Protein AF-A0A235HZ40-F1 (afdb_monomer_lite)

Secondary structure (DSSP, 8-state):
-PPPEEEEEEEEEEESTTS--EEEEEEEETT---EEEEETTEEEEE-TTT--EEEEEEEETTSEEEEEEEEEEE----EEEETTEEEEGGGTT---SBSSHHHHHHHS-S--SS-PPPHHHHHHHHHHHHHHHTT---

Radius of gyration: 26.47 Å; chains: 1; bounding box: 54×30×77 Å

Structure (mmCIF, N/CA/C/O backbone):
data_AF-A0A235HZ40-F1
#
_entry.id   AF-A0A235HZ40-F1
#
loop_
_atom_site.group_PDB
_atom_site.id
_atom_site.type_symbol
_atom_site.label_atom_id
_atom_site.label_alt_id
_atom_site.label_comp_id
_atom_site.label_asym_id
_atom_site.label_entity_id
_atom_site.label_seq_id
_atom_site.pdbx_PDB_ins_code
_atom_site.Cartn_x
_atom_site.Cartn_y
_atom_site.Cartn_z
_atom_site.occupancy
_atom_site.B_iso_or_equiv
_atom_site.auth_seq_id
_atom_site.auth_comp_id
_atom_site.auth_asym_id
_atom_site.auth_atom_id
_atom_site.pdbx_PDB_model_num
ATOM 1 N N . MET A 1 1 ? 3.454 -6.164 12.464 1.00 57.62 1 MET A N 1
ATOM 2 C CA . MET A 1 1 ? 2.501 -5.037 12.365 1.00 57.62 1 MET A CA 1
ATOM 3 C C . MET A 1 1 ? 1.599 -5.303 11.168 1.00 57.62 1 MET A C 1
ATOM 5 O O . MET A 1 1 ? 2.102 -5.895 10.217 1.00 57.62 1 MET A O 1
ATOM 9 N N . PRO A 1 2 ? 0.298 -4.971 11.211 1.00 74.06 2 PRO A N 1
ATOM 10 C CA . PRO A 1 2 ? -0.553 -5.066 10.026 1.00 74.06 2 PRO A CA 1
ATOM 11 C C . PRO A 1 2 ? 0.009 -4.177 8.905 1.00 74.06 2 PRO A C 1
ATOM 13 O O . PRO A 1 2 ? 0.493 -3.079 9.176 1.00 74.06 2 PRO A O 1
ATOM 16 N N . ARG A 1 3 ? -0.012 -4.673 7.662 1.00 85.12 3 ARG A N 1
ATOM 17 C CA . ARG A 1 3 ? 0.446 -3.916 6.488 1.00 85.12 3 ARG A CA 1
ATOM 18 C C . ARG A 1 3 ? -0.513 -2.758 6.231 1.00 85.12 3 ARG A C 1
ATOM 20 O O . ARG A 1 3 ? -1.706 -2.992 6.050 1.00 85.12 3 ARG A O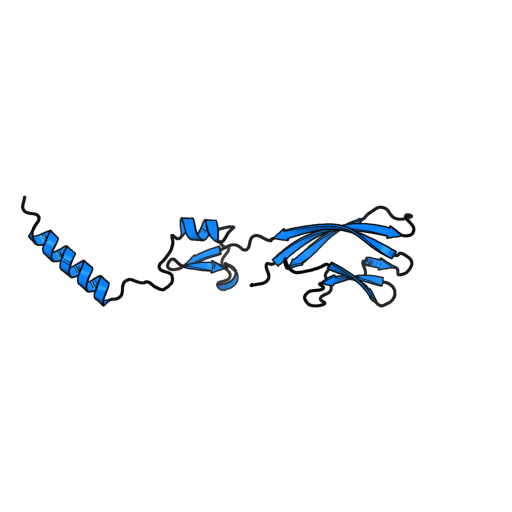 1
ATOM 27 N N . GLN A 1 4 ? -0.009 -1.527 6.202 1.00 86.81 4 GLN A N 1
ATOM 28 C CA . GLN A 1 4 ? -0.827 -0.359 5.887 1.00 86.81 4 GLN A CA 1
ATOM 29 C C . GLN A 1 4 ? -0.875 -0.174 4.372 1.00 86.81 4 GLN A C 1
ATOM 31 O O . GLN A 1 4 ? 0.167 -0.051 3.734 1.00 86.81 4 GLN A O 1
ATOM 36 N N . SER A 1 5 ? -2.069 -0.168 3.783 1.00 89.38 5 SER A N 1
ATOM 37 C CA . SER A 1 5 ? -2.244 0.149 2.363 1.00 89.38 5 SER A CA 1
ATOM 38 C C . SER A 1 5 ? -1.992 1.629 2.090 1.00 89.38 5 SER A C 1
ATOM 40 O O . SER A 1 5 ? -2.311 2.491 2.909 1.00 89.38 5 SER A O 1
ATOM 42 N N . GLY A 1 6 ? -1.463 1.939 0.914 1.00 91.06 6 GLY A N 1
ATOM 43 C CA . GLY A 1 6 ? -1.259 3.311 0.481 1.00 91.06 6 GLY A CA 1
ATOM 44 C C . GLY A 1 6 ? -0.846 3.423 -0.975 1.00 91.06 6 GLY A C 1
ATOM 45 O O . GLY A 1 6 ? -1.001 2.484 -1.756 1.00 91.06 6 GLY A O 1
ATOM 46 N N . THR A 1 7 ? -0.298 4.580 -1.318 1.00 92.94 7 THR A N 1
ATOM 47 C CA . THR A 1 7 ? 0.161 4.916 -2.662 1.00 92.94 7 THR A CA 1
ATOM 48 C C . THR A 1 7 ? 1.635 5.298 -2.621 1.00 92.94 7 THR A C 1
ATOM 50 O O . THR A 1 7 ? 2.051 6.121 -1.812 1.00 92.94 7 THR A O 1
ATOM 53 N N . TRP A 1 8 ? 2.430 4.721 -3.510 1.00 93.06 8 TRP A N 1
ATOM 54 C CA . TRP A 1 8 ? 3.817 5.083 -3.757 1.00 93.06 8 TRP A CA 1
ATOM 55 C C . TRP A 1 8 ? 3.896 6.087 -4.899 1.00 93.06 8 TRP A C 1
ATOM 57 O O . TRP A 1 8 ? 3.606 5.732 -6.038 1.00 93.06 8 TRP A O 1
ATOM 67 N N . ALA A 1 9 ? 4.335 7.306 -4.613 1.00 94.19 9 ALA A N 1
ATOM 68 C CA . ALA A 1 9 ? 4.776 8.248 -5.629 1.00 94.19 9 ALA A CA 1
ATOM 69 C C . ALA A 1 9 ? 6.215 7.900 -6.023 1.00 94.19 9 ALA A C 1
ATOM 71 O O . ALA A 1 9 ? 7.138 7.975 -5.200 1.00 94.19 9 ALA A O 1
ATOM 72 N N . ILE A 1 10 ? 6.400 7.494 -7.277 1.00 92.44 10 ILE A N 1
ATOM 73 C CA . ILE A 1 10 ? 7.702 7.125 -7.823 1.00 92.44 10 ILE A CA 1
ATOM 74 C C . ILE A 1 10 ? 8.080 8.039 -8.981 1.00 92.44 10 ILE A C 1
ATOM 76 O O . ILE A 1 10 ? 7.245 8.381 -9.814 1.00 92.44 10 ILE A O 1
ATOM 80 N N . THR A 1 11 ? 9.362 8.387 -9.043 1.00 91.50 11 THR A N 1
ATOM 81 C CA . THR A 1 11 ? 9.966 9.042 -10.207 1.00 91.50 11 THR A CA 1
ATOM 82 C C . THR A 1 11 ? 11.067 8.149 -10.732 1.00 91.50 11 THR A C 1
ATOM 84 O O . THR A 1 11 ? 11.908 7.682 -9.955 1.00 91.50 11 THR A O 1
ATOM 87 N N . VAL A 1 12 ? 11.079 7.916 -12.038 1.00 89.62 12 VAL A N 1
ATOM 88 C CA . VAL A 1 12 ? 12.011 6.987 -12.671 1.00 89.62 12 VAL A CA 1
ATOM 89 C C . VAL A 1 12 ? 12.787 7.681 -13.757 1.00 89.62 12 VAL A C 1
ATOM 91 O O . VAL A 1 12 ? 12.258 8.489 -14.513 1.00 89.62 12 VAL A O 1
ATOM 94 N N . VAL A 1 13 ? 14.073 7.365 -13.790 1.00 90.50 13 VAL A N 1
ATOM 95 C CA . VAL A 1 13 ? 15.015 7.833 -14.795 1.00 90.50 13 VAL A CA 1
ATOM 96 C C . VAL A 1 13 ? 15.487 6.643 -15.613 1.00 90.50 13 VAL A C 1
ATOM 98 O O . VAL A 1 13 ? 15.528 5.508 -15.131 1.00 90.50 13 VAL A O 1
ATOM 101 N N . TYR A 1 14 ? 15.831 6.904 -16.867 1.00 87.25 14 TYR A N 1
ATOM 102 C CA . TYR A 1 14 ? 16.170 5.871 -17.834 1.00 87.25 14 TYR A CA 1
ATOM 103 C C . TYR A 1 14 ? 17.625 6.005 -18.265 1.00 87.25 14 TYR A C 1
ATOM 105 O O . TYR A 1 14 ? 18.138 7.113 -18.432 1.00 87.25 14 TYR A O 1
ATOM 113 N N . SER A 1 15 ? 18.281 4.867 -18.479 1.00 86.44 15 SER A N 1
ATOM 114 C CA . SER A 1 15 ? 19.569 4.795 -19.161 1.00 86.44 15 SER A CA 1
ATOM 115 C C . SER A 1 15 ? 19.445 3.952 -20.437 1.00 86.44 15 SER A C 1
ATOM 117 O O . SER A 1 15 ? 18.953 2.824 -20.350 1.00 86.44 15 SER A O 1
ATOM 119 N N . PRO A 1 16 ? 19.881 4.459 -21.607 1.00 83.88 16 PRO A N 1
ATOM 120 C CA . PRO A 1 16 ? 20.407 5.811 -21.833 1.00 83.88 16 PRO A CA 1
ATOM 121 C C . PRO A 1 16 ? 19.333 6.898 -21.615 1.00 83.88 16 PRO A C 1
ATOM 123 O O . PRO A 1 16 ? 18.142 6.635 -21.777 1.00 83.88 16 PRO A O 1
ATOM 126 N N . ALA A 1 17 ? 19.757 8.119 -21.259 1.00 75.38 17 ALA A N 1
ATOM 127 C CA . ALA A 1 17 ? 18.895 9.257 -20.884 1.00 75.38 17 ALA A CA 1
ATOM 128 C C . ALA A 1 17 ? 18.152 9.903 -22.074 1.00 75.38 17 ALA A C 1
ATOM 130 O O . ALA A 1 17 ? 18.059 11.120 -22.195 1.00 75.38 17 ALA A O 1
ATOM 131 N N . VAL A 1 18 ? 17.657 9.077 -22.992 1.00 76.38 18 VAL A N 1
ATOM 132 C CA . VAL A 1 18 ? 16.901 9.497 -24.179 1.00 76.38 18 VAL A CA 1
ATOM 133 C C . VAL A 1 18 ? 15.435 9.773 -23.822 1.00 76.38 18 VAL A C 1
ATOM 135 O O . VAL A 1 18 ? 14.732 10.461 -24.555 1.00 76.38 18 VAL A O 1
ATOM 138 N N . PHE A 1 19 ? 14.974 9.260 -22.681 1.00 74.44 19 PHE A N 1
ATOM 139 C CA . PHE A 1 19 ? 13.598 9.381 -22.215 1.00 74.44 19 PHE A CA 1
ATOM 140 C C . PHE A 1 19 ? 13.497 10.406 -21.084 1.00 74.44 19 PHE A C 1
ATOM 142 O O . PHE A 1 19 ? 14.347 10.443 -20.191 1.00 74.44 19 PHE A O 1
ATOM 149 N N . SER A 1 20 ? 12.438 11.221 -21.114 1.00 79.38 20 SER A N 1
ATOM 150 C CA . SER A 1 20 ? 12.076 12.083 -19.985 1.00 79.38 20 SER A CA 1
ATOM 151 C C . SER A 1 20 ? 11.820 11.225 -18.746 1.00 79.38 20 SER A C 1
ATOM 153 O O . SER A 1 20 ? 11.277 10.129 -18.898 1.00 79.38 20 SER A O 1
ATOM 155 N N . PRO A 1 21 ? 12.150 11.705 -17.533 1.00 83.25 21 PRO A N 1
ATOM 156 C CA . PRO A 1 21 ? 11.695 11.065 -16.312 1.00 83.25 21 PRO A CA 1
ATOM 157 C C . PRO A 1 21 ? 10.177 10.873 -16.338 1.00 83.25 21 PRO A C 1
ATOM 159 O O . PRO A 1 21 ? 9.450 11.773 -16.770 1.00 83.25 21 PRO A O 1
ATOM 162 N N . ASP A 1 22 ? 9.728 9.713 -15.873 1.00 86.25 22 ASP A N 1
ATOM 163 C CA . ASP A 1 22 ? 8.311 9.385 -15.721 1.00 86.25 22 ASP A CA 1
ATOM 164 C C . ASP A 1 22 ? 7.960 9.379 -14.230 1.00 86.25 22 ASP A C 1
ATOM 166 O O . AS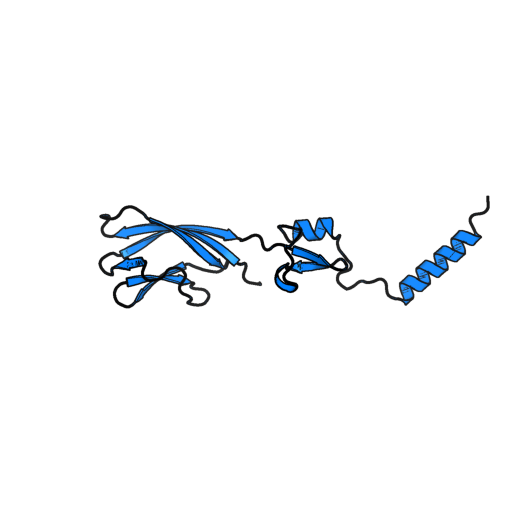P A 1 22 ? 8.765 8.947 -13.392 1.00 86.25 22 ASP A O 1
ATOM 170 N N . SER A 1 23 ? 6.779 9.889 -13.894 1.00 89.56 23 SER A N 1
ATOM 171 C CA . SER A 1 23 ? 6.256 9.902 -12.534 1.00 89.56 23 SER A CA 1
ATOM 172 C C . SER A 1 23 ? 4.897 9.222 -12.486 1.00 89.56 23 SER A C 1
ATOM 174 O O . SER A 1 23 ? 3.989 9.522 -13.257 1.00 89.56 23 SER A O 1
ATOM 176 N N . THR A 1 24 ? 4.749 8.278 -11.561 1.00 92.12 24 THR A N 1
ATOM 177 C CA . THR A 1 24 ? 3.505 7.523 -11.414 1.00 92.12 24 THR A CA 1
ATOM 178 C C . THR A 1 24 ? 3.216 7.206 -9.954 1.00 92.12 24 THR A C 1
ATOM 180 O O . THR A 1 24 ? 4.099 7.243 -9.093 1.00 92.12 24 THR A O 1
ATOM 183 N N . ASN A 1 25 ? 1.947 6.921 -9.685 1.00 93.12 25 ASN A N 1
ATOM 184 C CA . ASN A 1 25 ? 1.423 6.564 -8.378 1.00 93.12 25 ASN A CA 1
ATOM 185 C C . ASN A 1 25 ? 1.054 5.080 -8.384 1.00 93.12 25 ASN A C 1
ATOM 187 O O . ASN A 1 25 ? 0.203 4.658 -9.166 1.00 93.12 25 ASN A O 1
ATOM 191 N N . LEU A 1 26 ? 1.675 4.291 -7.511 1.00 92.94 26 LEU A N 1
ATOM 192 C CA . LEU A 1 26 ? 1.457 2.849 -7.428 1.00 92.94 26 LEU A CA 1
ATOM 193 C C . LEU A 1 26 ? 0.740 2.478 -6.139 1.00 92.94 26 LEU A C 1
ATOM 195 O O . LEU A 1 26 ? 1.198 2.829 -5.056 1.00 92.94 26 LEU A O 1
ATOM 199 N N . VAL A 1 27 ? -0.344 1.714 -6.227 1.00 92.69 27 VAL A N 1
ATOM 200 C CA . VAL A 1 27 ? -0.994 1.181 -5.024 1.00 92.69 27 VAL A CA 1
ATOM 201 C C . VAL A 1 27 ? -0.098 0.109 -4.405 1.00 92.69 27 VAL A C 1
ATOM 203 O O . VAL A 1 27 ? 0.382 -0.791 -5.097 1.00 92.69 27 VAL A O 1
ATOM 206 N N . GLY A 1 28 ? 0.146 0.226 -3.102 1.00 92.88 28 GLY A N 1
ATOM 207 C CA . GLY A 1 28 ? 1.096 -0.605 -2.378 1.00 92.88 28 GLY A CA 1
ATOM 208 C C . GLY A 1 28 ? 0.797 -0.740 -0.885 1.00 92.88 28 GLY A C 1
ATOM 209 O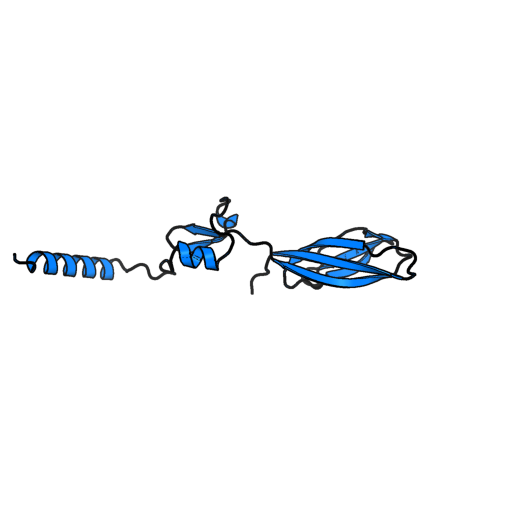 O . GLY A 1 28 ? -0.233 -0.289 -0.386 1.00 92.88 28 GLY A O 1
ATOM 210 N N . TYR A 1 29 ? 1.728 -1.356 -0.166 1.00 92.62 29 TYR A N 1
ATOM 211 C CA . TYR A 1 29 ? 1.805 -1.378 1.288 1.00 92.62 29 TYR A CA 1
ATOM 212 C C . TYR A 1 29 ? 2.984 -0.532 1.774 1.00 92.62 29 TYR A C 1
ATOM 214 O O . TYR A 1 29 ? 3.9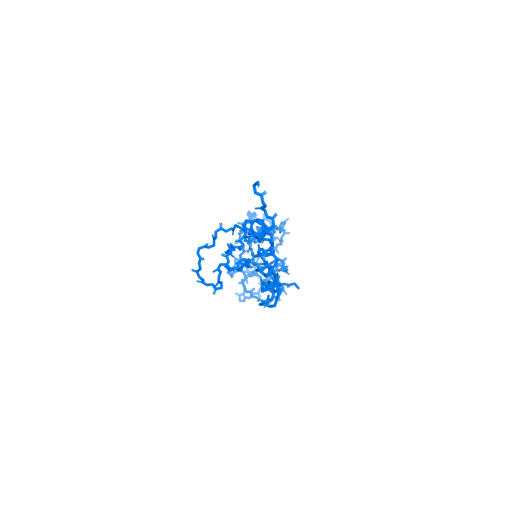39 -0.295 1.033 1.00 92.62 29 TYR A O 1
ATOM 222 N N . SER A 1 30 ? 2.923 -0.097 3.030 1.00 91.88 30 SER A N 1
ATOM 223 C CA . SER A 1 30 ? 3.962 0.699 3.691 1.00 91.88 30 SER A CA 1
ATOM 224 C C . SER A 1 30 ? 5.308 -0.020 3.808 1.00 91.88 30 SER A C 1
ATOM 226 O O . SER A 1 30 ? 6.341 0.632 3.913 1.00 91.88 30 SER A O 1
ATOM 228 N N . ASP A 1 31 ? 5.298 -1.355 3.829 1.00 91.69 31 ASP A N 1
ATOM 229 C CA . ASP A 1 31 ? 6.484 -2.216 3.871 1.00 91.69 31 ASP A CA 1
ATOM 230 C C . ASP A 1 31 ? 6.962 -2.657 2.478 1.00 91.69 31 ASP A C 1
ATOM 232 O O . ASP A 1 31 ? 7.939 -3.400 2.374 1.00 91.69 31 ASP A O 1
ATOM 236 N N . ASP A 1 32 ? 6.314 -2.201 1.399 1.00 92.31 32 ASP A N 1
ATOM 237 C CA . ASP A 1 32 ? 6.801 -2.473 0.050 1.00 92.31 32 ASP A CA 1
ATOM 238 C C . ASP A 1 32 ? 8.148 -1.769 -0.179 1.00 92.31 32 ASP A C 1
ATOM 240 O O . ASP A 1 32 ? 8.348 -0.605 0.154 1.00 92.31 32 ASP A O 1
ATOM 244 N N . ASN A 1 33 ? 9.079 -2.457 -0.838 1.00 92.62 33 ASN A N 1
ATOM 245 C CA . ASN A 1 33 ? 10.219 -1.817 -1.490 1.00 92.62 33 ASN A CA 1
ATOM 246 C C . ASN A 1 33 ? 10.092 -2.067 -2.996 1.00 92.62 33 ASN A C 1
ATOM 248 O O . ASN A 1 33 ? 10.545 -3.112 -3.468 1.00 92.62 33 ASN A O 1
ATOM 252 N N . PRO A 1 34 ? 9.434 -1.165 -3.752 1.00 93.94 34 PRO A N 1
ATOM 253 C CA . PRO A 1 34 ? 9.195 -1.373 -5.175 1.00 93.94 34 PRO A CA 1
ATOM 254 C C . PRO A 1 34 ? 10.507 -1.597 -5.929 1.00 93.94 34 PRO A C 1
ATOM 256 O O . PRO A 1 34 ? 11.471 -0.849 -5.730 1.00 93.94 34 PRO A O 1
ATOM 259 N N . TYR A 1 35 ? 10.558 -2.607 -6.792 1.00 94.88 35 TYR A N 1
ATOM 260 C CA . TYR A 1 35 ? 11.737 -2.926 -7.598 1.00 94.88 35 TYR A CA 1
ATOM 261 C C . TYR A 1 35 ? 11.360 -3.258 -9.041 1.00 94.88 35 TYR A C 1
ATOM 263 O O . TYR A 1 35 ? 10.212 -3.584 -9.342 1.00 94.88 35 TYR A O 1
ATOM 271 N N . PHE A 1 36 ? 12.337 -3.152 -9.939 1.00 95.31 36 PHE A N 1
ATOM 272 C CA . PHE A 1 36 ? 12.158 -3.469 -11.350 1.00 95.31 36 PHE A CA 1
ATOM 273 C C . PHE A 1 36 ? 12.389 -4.951 -11.617 1.00 95.31 36 PHE A C 1
ATOM 275 O O . PHE A 1 36 ? 13.413 -5.498 -11.210 1.00 95.31 36 PHE A O 1
ATOM 282 N N . ALA A 1 37 ? 11.481 -5.577 -12.361 1.00 95.88 37 ALA A N 1
ATOM 283 C CA . ALA A 1 37 ? 11.666 -6.920 -12.898 1.00 95.88 37 ALA A CA 1
ATOM 284 C C . ALA A 1 37 ? 11.429 -6.917 -14.409 1.00 95.88 37 ALA A C 1
ATOM 286 O O . ALA A 1 37 ? 10.459 -6.325 -14.886 1.00 95.88 37 ALA A O 1
ATOM 287 N N . LEU A 1 38 ? 12.311 -7.575 -15.160 1.00 95.38 38 LEU A N 1
ATOM 288 C CA . LEU A 1 38 ? 12.192 -7.717 -16.608 1.00 95.38 38 LEU A CA 1
ATOM 289 C C . LEU A 1 38 ? 11.486 -9.036 -16.932 1.00 95.38 38 LEU A C 1
ATOM 291 O O . LEU A 1 38 ? 12.023 -10.102 -16.650 1.00 95.38 38 LEU A O 1
ATOM 295 N N . ASN A 1 39 ? 10.309 -8.962 -17.553 1.00 93.25 39 ASN A N 1
ATOM 296 C CA . ASN A 1 39 ? 9.537 -10.124 -17.993 1.00 93.25 39 ASN A CA 1
ATOM 297 C C . ASN A 1 39 ? 9.092 -9.917 -19.442 1.00 93.25 39 ASN A C 1
ATOM 299 O O . ASN A 1 39 ? 8.579 -8.855 -19.777 1.00 93.25 39 ASN A O 1
ATOM 303 N N . ASN A 1 40 ? 9.279 -10.916 -20.311 1.00 92.31 40 ASN A N 1
ATOM 304 C CA . ASN A 1 40 ? 8.882 -10.847 -21.728 1.00 92.31 40 ASN A CA 1
ATOM 305 C C . ASN A 1 40 ? 9.359 -9.567 -22.445 1.00 92.31 40 ASN A C 1
ATOM 307 O O . ASN A 1 40 ? 8.602 -8.920 -23.162 1.00 92.31 40 ASN A O 1
ATOM 311 N N . ASN A 1 41 ? 10.623 -9.186 -22.231 1.00 92.62 41 ASN A N 1
ATOM 312 C CA . ASN A 1 41 ? 11.228 -7.955 -22.752 1.00 92.62 41 ASN A CA 1
ATOM 313 C C . ASN A 1 41 ? 10.535 -6.647 -22.324 1.00 92.62 41 ASN A C 1
ATOM 315 O O . ASN A 1 41 ? 10.696 -5.618 -22.986 1.00 92.62 41 ASN A O 1
ATOM 319 N N . GLN A 1 42 ? 9.796 -6.657 -21.215 1.00 93.31 42 GLN A N 1
ATOM 320 C CA . GLN A 1 42 ? 9.186 -5.467 -20.636 1.00 93.31 42 GLN A CA 1
ATOM 321 C C . GLN A 1 42 ? 9.489 -5.369 -19.141 1.00 93.31 42 GLN A C 1
ATOM 323 O O . GLN A 1 42 ? 9.384 -6.340 -18.388 1.00 93.31 42 GLN A O 1
ATOM 328 N N . TRP A 1 43 ? 9.887 -4.182 -18.701 1.00 93.75 43 TRP A N 1
ATOM 329 C CA . TRP A 1 43 ? 10.081 -3.887 -17.291 1.00 93.75 43 TRP A CA 1
ATOM 330 C C . TRP A 1 43 ? 8.734 -3.687 -16.611 1.00 93.75 43 TRP A C 1
ATOM 332 O O . TRP A 1 43 ? 7.883 -2.946 -17.094 1.00 93.75 43 TRP A O 1
ATOM 342 N N . SER A 1 44 ? 8.557 -4.332 -15.469 1.00 94.69 44 SER A N 1
ATOM 343 C CA . SER A 1 44 ? 7.437 -4.124 -14.557 1.00 94.69 44 SER A CA 1
ATOM 344 C C . SER A 1 44 ? 7.965 -3.679 -13.200 1.00 94.69 44 SER A C 1
ATOM 346 O O . SER A 1 44 ? 9.124 -3.932 -12.861 1.00 94.69 44 SER A O 1
ATOM 348 N N . ILE A 1 45 ? 7.109 -3.037 -12.414 1.00 94.00 45 ILE A N 1
ATOM 349 C CA . ILE A 1 45 ? 7.401 -2.710 -11.018 1.00 94.00 45 ILE A CA 1
ATOM 350 C C . ILE A 1 45 ? 6.679 -3.708 -10.136 1.00 94.00 45 ILE A C 1
ATOM 352 O O . ILE A 1 45 ? 5.470 -3.897 -10.277 1.00 94.00 45 ILE A O 1
ATOM 356 N N . LEU A 1 46 ? 7.424 -4.356 -9.248 1.00 95.75 46 LEU A N 1
ATOM 357 C CA . LEU A 1 46 ? 6.917 -5.367 -8.333 1.00 95.75 46 LEU A CA 1
ATOM 358 C C . LEU A 1 46 ? 7.127 -4.933 -6.883 1.00 95.75 46 LEU A C 1
ATOM 360 O O . LEU A 1 46 ? 8.071 -4.205 -6.566 1.00 95.75 46 LEU A O 1
ATOM 364 N N . SER A 1 47 ? 6.264 -5.426 -5.997 1.00 95.06 47 SER A N 1
ATOM 365 C CA . SER A 1 47 ? 6.474 -5.328 -4.554 1.00 95.06 47 SER A CA 1
ATOM 366 C C . SER A 1 47 ? 7.521 -6.347 -4.103 1.00 95.06 47 SER A C 1
ATOM 368 O O . SER A 1 47 ? 7.402 -7.539 -4.386 1.00 95.06 47 SER A O 1
ATOM 370 N N . ALA A 1 48 ? 8.521 -5.906 -3.336 1.00 92.81 48 ALA A N 1
ATOM 371 C CA . ALA A 1 48 ? 9.427 -6.818 -2.634 1.00 92.81 48 ALA A CA 1
ATOM 372 C C . ALA A 1 48 ? 8.758 -7.577 -1.471 1.00 92.81 48 ALA A C 1
ATOM 374 O O . ALA A 1 48 ? 9.296 -8.586 -1.026 1.00 92.81 48 ALA A O 1
ATOM 375 N N . ALA A 1 49 ? 7.614 -7.102 -0.968 1.00 90.81 49 ALA A N 1
ATOM 376 C CA . ALA A 1 49 ? 6.955 -7.670 0.205 1.00 90.81 49 ALA A CA 1
ATOM 377 C C . ALA A 1 49 ? 6.097 -8.903 -0.121 1.00 90.81 49 ALA A C 1
ATOM 379 O O . ALA A 1 49 ? 5.905 -9.760 0.746 1.00 90.81 49 ALA A O 1
ATOM 380 N N . ASP A 1 50 ? 5.542 -8.989 -1.333 1.00 92.81 50 ASP A N 1
ATOM 381 C CA . ASP A 1 50 ? 4.690 -10.110 -1.757 1.00 92.81 50 ASP A CA 1
ATOM 382 C C . ASP A 1 50 ? 4.867 -10.544 -3.224 1.00 92.81 50 ASP A C 1
ATOM 384 O O . ASP A 1 50 ? 4.222 -11.494 -3.664 1.00 92.81 50 ASP A O 1
ATOM 388 N N . GLY A 1 51 ? 5.747 -9.891 -3.989 1.00 94.12 51 GLY A N 1
ATOM 389 C CA . GLY A 1 51 ? 6.005 -10.228 -5.389 1.00 94.12 51 GLY A CA 1
ATOM 390 C C . GLY A 1 51 ? 4.902 -9.804 -6.361 1.00 94.12 51 GLY A C 1
ATOM 391 O O . GLY A 1 51 ? 5.012 -10.102 -7.552 1.00 94.12 51 GLY A O 1
ATOM 392 N N . ARG A 1 52 ? 3.849 -9.107 -5.908 1.00 95.06 52 ARG A N 1
ATOM 393 C CA . ARG A 1 52 ? 2.775 -8.657 -6.803 1.00 95.06 52 ARG A CA 1
ATOM 394 C C . ARG A 1 52 ? 3.290 -7.630 -7.803 1.00 95.06 52 ARG A C 1
ATOM 396 O O . ARG A 1 52 ? 4.158 -6.812 -7.491 1.00 95.06 52 ARG A O 1
ATOM 403 N N . VAL A 1 53 ? 2.684 -7.615 -8.984 1.00 95.25 53 VAL A N 1
ATOM 404 C CA . VAL A 1 53 ? 2.929 -6.575 -9.983 1.00 95.25 53 VAL A CA 1
ATOM 405 C C . VAL A 1 53 ? 2.175 -5.311 -9.574 1.00 95.25 53 VAL A C 1
ATOM 407 O O . VAL A 1 53 ? 0.950 -5.302 -9.526 1.00 95.25 53 VAL A O 1
ATOM 410 N N . MET A 1 54 ? 2.919 -4.250 -9.275 1.00 92.00 54 MET A N 1
ATOM 411 C CA . MET A 1 54 ? 2.386 -2.920 -8.967 1.00 92.00 54 MET A CA 1
ATOM 412 C C . MET A 1 54 ? 2.156 -2.101 -10.240 1.00 92.00 54 MET A C 1
ATOM 414 O O . MET A 1 54 ? 1.241 -1.285 -10.291 1.00 92.00 54 MET A O 1
ATOM 418 N N . TYR A 1 55 ? 2.986 -2.318 -11.267 1.00 93.19 55 TYR A N 1
ATOM 419 C CA . TYR A 1 55 ? 2.865 -1.646 -12.559 1.00 93.19 55 TYR A CA 1
ATOM 420 C C . TYR A 1 55 ? 3.372 -2.551 -13.696 1.00 93.19 55 TYR A C 1
ATOM 422 O O . TYR A 1 55 ? 4.586 -2.757 -13.805 1.00 93.19 55 TYR A O 1
ATOM 430 N N . PRO A 1 56 ? 2.481 -3.152 -14.503 1.00 93.31 56 PRO A N 1
ATOM 431 C CA . PRO A 1 56 ? 2.871 -4.092 -15.551 1.00 93.31 56 PRO A CA 1
ATOM 432 C C . PRO A 1 56 ? 3.386 -3.382 -16.808 1.00 93.31 56 PRO A C 1
ATOM 434 O O . PRO A 1 56 ? 2.904 -2.310 -17.162 1.00 93.31 56 PRO A O 1
ATOM 437 N N . ASN A 1 57 ? 4.290 -4.047 -17.534 1.00 89.81 57 ASN A N 1
ATOM 438 C CA . ASN A 1 57 ? 4.637 -3.751 -18.933 1.00 89.81 57 ASN A CA 1
ATOM 439 C C . ASN A 1 57 ? 4.990 -2.280 -19.217 1.00 89.81 57 ASN A C 1
ATOM 441 O O . ASN A 1 57 ? 4.564 -1.711 -20.221 1.00 89.81 57 ASN A O 1
ATOM 445 N N . TRP A 1 58 ? 5.757 -1.659 -18.327 1.00 82.94 58 TRP A N 1
ATOM 446 C CA . TRP A 1 58 ? 5.977 -0.220 -18.339 1.00 82.94 58 TRP A CA 1
ATOM 447 C C . TRP A 1 58 ? 6.818 0.261 -19.517 1.00 82.94 58 TRP A C 1
ATOM 449 O O . TRP A 1 58 ? 6.401 1.134 -20.274 1.00 82.94 58 TRP A O 1
ATOM 459 N N . VAL A 1 59 ? 8.022 -0.294 -19.657 1.00 83.88 59 VAL A N 1
ATOM 460 C CA . VAL A 1 59 ? 9.003 0.126 -20.661 1.00 83.88 59 VAL A CA 1
ATOM 461 C C . VAL A 1 59 ? 9.691 -1.086 -21.272 1.00 83.88 59 VAL A C 1
ATOM 463 O O . VAL A 1 59 ? 9.813 -2.132 -20.637 1.00 83.88 59 VAL A O 1
ATOM 466 N N . GLY A 1 60 ? 10.123 -0.965 -22.528 1.00 82.31 60 GLY A N 1
ATOM 467 C CA . GLY A 1 60 ? 10.806 -2.052 -23.232 1.00 82.31 60 GLY A CA 1
ATOM 468 C C . GLY A 1 60 ? 12.182 -2.384 -22.641 1.00 82.31 60 GLY A C 1
ATOM 469 O O . GLY A 1 60 ? 12.809 -1.553 -21.991 1.00 82.31 60 GLY A O 1
ATOM 470 N N . ALA A 1 61 ? 12.686 -3.588 -22.916 1.00 82.62 61 ALA A N 1
ATOM 471 C CA . ALA A 1 61 ? 13.967 -4.100 -22.406 1.00 82.62 61 ALA A CA 1
ATOM 472 C C . ALA A 1 61 ? 15.205 -3.264 -22.776 1.00 82.62 61 ALA A C 1
ATOM 474 O O . ALA A 1 61 ? 16.246 -3.399 -22.143 1.00 82.62 61 ALA A O 1
ATOM 475 N N . ASN A 1 62 ? 15.104 -2.415 -23.803 1.00 86.19 62 ASN A N 1
ATOM 476 C CA . ASN A 1 62 ? 16.227 -1.629 -24.322 1.00 86.19 62 ASN A CA 1
ATOM 477 C C . ASN A 1 62 ? 16.574 -0.404 -23.458 1.00 86.19 62 ASN A C 1
ATOM 479 O O . ASN A 1 62 ? 17.510 0.322 -23.786 1.00 86.19 62 ASN A O 1
ATOM 483 N N . VAL A 1 63 ? 15.818 -0.155 -22.387 1.00 87.44 63 VAL A N 1
ATOM 484 C CA . VAL A 1 63 ? 16.137 0.860 -21.380 1.00 87.44 63 VAL A CA 1
ATOM 485 C C . VAL A 1 63 ? 16.387 0.199 -20.036 1.00 87.44 63 VAL A C 1
ATOM 487 O O . VAL A 1 63 ? 15.749 -0.795 -19.700 1.00 87.44 63 VAL A O 1
ATOM 490 N N . THR A 1 64 ? 17.279 0.781 -19.245 1.00 89.19 64 THR A N 1
ATOM 491 C CA . THR A 1 64 ? 17.502 0.388 -17.852 1.00 89.19 64 THR A CA 1
ATOM 492 C C . THR A 1 64 ? 16.868 1.442 -16.945 1.00 89.19 64 THR A C 1
ATOM 494 O O . THR A 1 64 ? 17.417 2.544 -16.845 1.00 89.19 64 THR A O 1
ATOM 497 N N . PRO A 1 65 ? 15.712 1.159 -16.317 1.00 90.31 65 PRO A N 1
ATOM 498 C CA . PRO A 1 65 ? 15.072 2.094 -15.401 1.00 90.31 65 PRO A CA 1
ATOM 499 C C . PRO A 1 65 ? 15.758 2.086 -14.027 1.00 90.31 65 PRO A C 1
ATOM 501 O O . PRO A 1 65 ? 16.225 1.052 -13.547 1.00 90.31 65 PRO A O 1
ATOM 504 N N . SER A 1 66 ? 15.781 3.234 -13.355 1.00 90.69 66 SER A N 1
ATOM 505 C CA . SER A 1 66 ? 16.154 3.342 -11.943 1.00 90.69 66 SER A CA 1
ATOM 506 C C . SER A 1 66 ? 15.268 4.355 -11.218 1.00 90.69 66 SER A C 1
ATOM 508 O O . SER A 1 66 ? 14.738 5.293 -11.813 1.00 90.69 66 SER A O 1
ATOM 510 N N . PHE A 1 67 ? 15.057 4.150 -9.917 1.00 90.25 67 PHE A N 1
ATOM 511 C CA . PHE A 1 67 ? 14.245 5.065 -9.117 1.00 90.25 67 PHE A CA 1
ATOM 512 C C . PHE A 1 67 ? 15.069 6.285 -8.716 1.00 90.25 67 PHE A C 1
ATOM 514 O O . PHE A 1 67 ? 16.122 6.140 -8.101 1.00 90.25 67 PHE A O 1
ATOM 521 N N . SER A 1 68 ? 14.551 7.477 -9.004 1.00 89.19 68 SER A N 1
ATOM 522 C CA . SER A 1 68 ? 15.084 8.739 -8.485 1.00 89.19 68 SER A CA 1
ATOM 523 C C . SER A 1 68 ? 14.363 9.200 -7.215 1.00 89.19 68 SER A C 1
ATOM 525 O O . SER A 1 68 ? 14.929 9.981 -6.456 1.00 89.19 68 SER A O 1
ATOM 527 N N . LEU A 1 69 ? 13.126 8.746 -6.982 1.00 84.44 69 LEU A N 1
ATOM 528 C CA . LEU A 1 69 ? 12.340 9.069 -5.790 1.00 84.44 69 LEU A CA 1
ATOM 529 C C . LEU A 1 69 ? 11.380 7.920 -5.458 1.00 84.44 69 LEU A C 1
ATOM 531 O O . LEU A 1 69 ? 10.805 7.322 -6.370 1.00 84.44 69 LEU A O 1
ATOM 535 N N . LYS A 1 70 ? 11.202 7.639 -4.160 1.00 87.31 70 LYS A N 1
ATOM 536 C CA . LYS A 1 70 ? 10.189 6.715 -3.631 1.00 87.31 70 LYS A CA 1
ATOM 537 C C . LYS A 1 70 ? 9.560 7.315 -2.375 1.00 87.31 70 LYS A C 1
ATOM 539 O O . LYS A 1 70 ? 10.176 7.276 -1.314 1.00 87.31 70 LYS A O 1
ATOM 544 N N . ASN A 1 71 ? 8.342 7.834 -2.490 1.00 91.75 71 ASN A N 1
ATOM 545 C CA . ASN A 1 71 ? 7.595 8.360 -1.350 1.00 91.75 71 ASN A CA 1
ATOM 546 C C . ASN A 1 71 ? 6.308 7.563 -1.163 1.00 91.75 71 ASN A C 1
ATOM 548 O O . ASN A 1 71 ? 5.531 7.429 -2.102 1.00 91.75 71 ASN A O 1
ATOM 552 N N . PHE A 1 72 ? 6.070 7.058 0.045 1.00 91.44 72 PHE A N 1
ATOM 553 C CA . PHE A 1 72 ? 4.821 6.387 0.388 1.00 91.44 72 PHE A CA 1
ATOM 554 C C . PHE A 1 72 ? 3.861 7.365 1.062 1.00 91.44 72 PHE A C 1
ATOM 556 O O . PHE A 1 72 ? 4.231 8.083 1.990 1.00 91.44 72 PHE A O 1
ATOM 563 N N . THR A 1 73 ? 2.614 7.3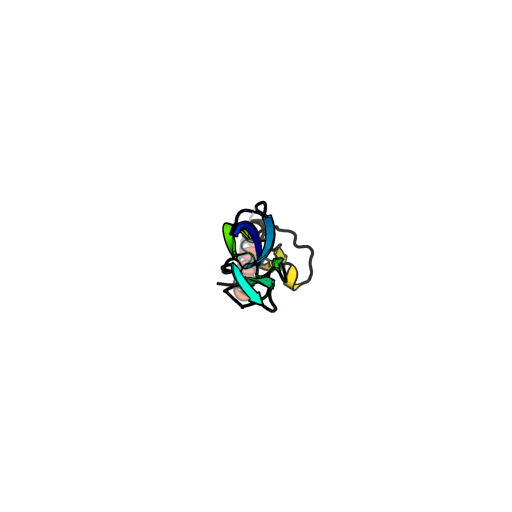69 0.613 1.00 92.00 73 THR A N 1
ATOM 564 C CA . THR A 1 73 ? 1.507 8.075 1.247 1.00 92.00 73 THR A CA 1
ATOM 565 C C . THR A 1 73 ? 0.476 7.039 1.683 1.00 92.00 73 THR A C 1
ATOM 567 O O . THR A 1 73 ? -0.141 6.409 0.821 1.00 92.00 73 THR A O 1
ATOM 570 N N . PRO A 1 74 ? 0.286 6.814 2.994 1.00 86.56 74 PRO A N 1
ATOM 571 C CA . PRO A 1 74 ? -0.728 5.884 3.465 1.00 86.56 74 PRO A CA 1
ATOM 572 C C . PRO A 1 74 ? -2.115 6.334 3.005 1.00 86.56 74 PRO A C 1
ATOM 574 O O . PRO A 1 74 ? -2.448 7.518 3.066 1.00 86.56 74 PRO A O 1
ATOM 577 N N . VAL A 1 75 ? -2.936 5.384 2.558 1.00 85.00 75 VAL A N 1
ATOM 578 C CA . VAL A 1 75 ? -4.362 5.641 2.358 1.00 85.00 75 VAL A CA 1
ATOM 579 C C . VAL A 1 75 ? -4.975 5.670 3.748 1.00 85.00 75 VAL A C 1
ATOM 581 O O . VAL A 1 75 ? -4.831 4.716 4.513 1.00 85.00 75 VAL A O 1
ATOM 584 N N . ALA A 1 76 ? -5.620 6.784 4.079 1.00 82.00 76 ALA A N 1
ATOM 585 C CA . ALA A 1 76 ? -6.407 6.902 5.293 1.00 82.00 76 ALA A CA 1
ATOM 586 C C . ALA A 1 76 ? -7.487 5.813 5.264 1.00 82.00 76 ALA A C 1
ATOM 588 O O . ALA A 1 76 ? -8.392 5.854 4.432 1.00 82.00 76 ALA A O 1
ATOM 589 N N . THR A 1 77 ? -7.349 4.794 6.111 1.00 82.81 77 THR A N 1
ATOM 590 C CA . THR A 1 77 ? -8.385 3.779 6.279 1.00 82.81 77 THR A CA 1
ATOM 591 C C . THR A 1 77 ? -9.467 4.406 7.142 1.00 82.81 77 THR A C 1
ATOM 593 O O . THR A 1 77 ? -9.174 4.737 8.292 1.00 82.81 77 THR A O 1
ATOM 596 N N . PRO A 1 78 ? -10.689 4.610 6.633 1.00 88.44 78 PRO A N 1
ATOM 597 C CA . PRO A 1 78 ? -11.710 5.233 7.443 1.00 88.44 78 PRO A CA 1
ATOM 598 C C . PRO A 1 78 ? -12.206 4.249 8.516 1.00 88.44 78 PRO A C 1
ATOM 600 O O . PRO A 1 78 ? -12.173 3.025 8.335 1.00 88.44 78 PRO A O 1
ATOM 603 N N . HIS A 1 79 ? -12.612 4.790 9.660 1.00 89.19 79 HIS A N 1
ATOM 604 C CA . HIS A 1 79 ? -13.025 4.053 10.849 1.00 89.19 79 HIS A CA 1
ATOM 605 C C . HIS A 1 79 ? -14.448 4.435 11.254 1.00 89.19 79 HIS A C 1
ATOM 607 O O . HIS A 1 79 ? -14.891 5.565 11.043 1.00 89.19 79 HIS A O 1
ATOM 613 N N . ASP A 1 80 ? -15.139 3.498 11.891 1.00 89.69 80 ASP A N 1
ATOM 614 C CA . ASP A 1 80 ? -16.436 3.711 12.516 1.00 89.69 80 ASP A CA 1
ATOM 615 C C . ASP A 1 80 ? -16.367 3.450 14.014 1.00 89.69 80 ASP A C 1
ATOM 617 O O . ASP A 1 80 ? -15.601 2.610 14.489 1.00 89.69 80 ASP A O 1
ATOM 621 N N . CYS A 1 81 ? -17.217 4.160 14.748 1.00 87.69 81 CYS A N 1
ATOM 622 C CA . CYS A 1 81 ? -17.451 3.933 16.163 1.00 87.69 81 CYS A CA 1
ATOM 623 C C . CYS A 1 81 ? -18.679 3.036 16.335 1.00 87.69 81 CYS A C 1
ATOM 625 O O . CYS A 1 81 ? -19.810 3.487 16.146 1.00 87.69 81 CYS A O 1
ATOM 627 N N . ILE A 1 82 ? -18.479 1.771 16.708 1.00 85.69 82 ILE A N 1
ATOM 628 C CA . ILE A 1 82 ? -19.578 0.836 16.986 1.00 85.69 82 ILE A CA 1
ATOM 629 C C . ILE A 1 82 ? -19.423 0.290 18.402 1.00 85.69 82 ILE A C 1
ATOM 631 O O . ILE A 1 82 ? -18.422 -0.337 18.734 1.00 85.69 82 ILE A O 1
ATOM 635 N N . ASN A 1 83 ? -20.435 0.515 19.248 1.00 82.62 83 ASN A N 1
ATOM 636 C CA . ASN A 1 83 ? -20.450 0.097 20.658 1.00 82.62 83 ASN A CA 1
ATOM 637 C C . ASN A 1 83 ? -19.227 0.584 21.466 1.00 82.62 83 ASN A C 1
ATOM 639 O O . ASN A 1 83 ? -18.743 -0.118 22.350 1.00 82.62 83 ASN A O 1
ATOM 643 N N . GLY A 1 84 ? -18.712 1.778 21.150 1.00 78.88 84 GLY A N 1
ATOM 644 C CA . GLY A 1 84 ? -17.515 2.338 21.786 1.00 78.88 84 GLY A CA 1
ATOM 645 C C . GLY A 1 84 ? -16.190 1.795 21.233 1.00 78.88 84 GLY A C 1
ATOM 646 O O . GLY A 1 84 ? -15.126 2.235 21.648 1.00 78.88 84 GLY A O 1
ATOM 647 N N . ALA A 1 85 ? -16.209 0.855 20.292 1.00 83.56 85 ALA A N 1
ATOM 648 C CA . ALA A 1 85 ? -14.993 0.384 19.646 1.00 83.56 85 ALA A CA 1
ATOM 649 C C . ALA A 1 85 ? -14.787 1.084 18.303 1.00 83.56 85 ALA A C 1
ATOM 651 O O . ALA A 1 85 ? -15.713 1.179 17.493 1.00 83.56 85 ALA A O 1
ATOM 652 N N . CYS A 1 86 ? -13.548 1.502 18.055 1.00 87.00 86 CYS A N 1
ATOM 653 C CA . CYS A 1 86 ? -13.107 1.923 16.737 1.00 87.00 86 CYS A CA 1
ATOM 654 C C . CYS A 1 86 ? -12.785 0.710 15.882 1.00 87.00 86 CYS A C 1
ATOM 656 O O . CYS A 1 86 ? -11.923 -0.107 16.207 1.00 87.00 86 CYS A O 1
ATOM 658 N N . ILE A 1 87 ? -13.504 0.593 14.781 1.00 87.50 87 ILE A N 1
ATOM 659 C CA . ILE A 1 87 ? -13.385 -0.505 13.833 1.00 87.50 87 ILE A CA 1
ATOM 660 C C . ILE A 1 87 ? -13.112 0.062 12.444 1.00 87.50 87 ILE A C 1
ATOM 662 O O . ILE A 1 87 ? -13.529 1.171 12.125 1.00 87.50 87 ILE A O 1
ATOM 666 N N . MET A 1 88 ? -12.419 -0.691 11.593 1.00 86.19 88 MET A N 1
ATOM 667 C CA . MET A 1 88 ? -12.243 -0.279 10.199 1.00 86.19 88 MET A CA 1
ATOM 668 C C . MET A 1 88 ? -13.588 -0.329 9.469 1.00 86.19 88 MET A C 1
ATOM 670 O O . MET A 1 88 ? -14.310 -1.323 9.574 1.00 86.19 88 MET A O 1
ATOM 674 N N . ALA A 1 89 ? -13.892 0.696 8.673 1.00 84.75 89 ALA A N 1
ATOM 675 C CA . ALA A 1 89 ? -15.153 0.797 7.934 1.00 84.75 89 ALA A CA 1
ATOM 676 C C . ALA A 1 89 ? -15.376 -0.378 6.958 1.00 84.75 89 ALA A C 1
ATOM 678 O O . ALA A 1 89 ? -16.500 -0.813 6.702 1.00 84.75 89 ALA A O 1
ATOM 679 N N . SER A 1 90 ? -14.285 -0.982 6.473 1.00 80.69 90 SER A N 1
ATOM 680 C CA . SER A 1 90 ? -14.317 -2.177 5.624 1.00 80.69 90 SER A CA 1
ATOM 681 C C . SER A 1 90 ? -14.927 -3.411 6.301 1.00 80.69 90 SER A C 1
ATOM 683 O O . SER A 1 90 ? -15.403 -4.298 5.598 1.00 80.69 90 SER A O 1
ATOM 685 N N . VAL A 1 91 ? -14.959 -3.477 7.640 1.00 81.44 91 VAL A N 1
ATOM 686 C CA . VAL A 1 91 ? -15.497 -4.631 8.385 1.00 81.44 91 VAL A CA 1
ATOM 687 C C . VAL A 1 91 ? -17.009 -4.767 8.193 1.00 81.44 91 VAL A C 1
ATOM 689 O O . VAL A 1 91 ? -17.500 -5.884 8.051 1.00 81.44 91 VAL A O 1
ATOM 692 N N . TYR A 1 92 ? -17.739 -3.650 8.136 1.00 84.56 92 TYR A N 1
ATOM 693 C CA . TYR A 1 92 ? -19.197 -3.644 7.942 1.00 84.56 92 TYR A CA 1
ATOM 694 C C . TYR A 1 92 ? -19.637 -2.945 6.651 1.00 84.56 92 TYR A C 1
ATOM 696 O O . TYR A 1 92 ? -20.827 -2.700 6.467 1.00 84.56 92 TYR A O 1
ATOM 704 N N . SER A 1 93 ? -18.701 -2.660 5.737 1.00 82.88 93 SER A N 1
ATOM 705 C CA . SER A 1 93 ? -18.968 -1.937 4.480 1.00 82.88 93 SER A CA 1
ATOM 706 C C . SER A 1 93 ? -19.686 -0.598 4.695 1.00 82.88 93 SER A C 1
ATOM 708 O O . SER A 1 93 ? -20.525 -0.178 3.897 1.00 82.88 93 SER A O 1
ATOM 710 N N . THR A 1 94 ? -19.375 0.063 5.802 1.00 80.56 94 THR A N 1
ATOM 711 C CA . THR A 1 94 ? -19.869 1.390 6.153 1.00 80.56 94 THR A CA 1
ATOM 712 C C . THR A 1 94 ? -19.014 2.461 5.464 1.00 80.56 94 THR A C 1
ATOM 714 O O . THR A 1 94 ? -17.871 2.191 5.093 1.00 80.56 94 THR A O 1
ATOM 717 N N . PRO A 1 95 ? -19.533 3.685 5.251 1.00 78.50 95 PRO A N 1
ATOM 718 C CA . PRO A 1 95 ? -18.742 4.765 4.657 1.00 78.50 95 PRO A CA 1
ATOM 719 C C . PRO A 1 95 ? -17.517 5.172 5.491 1.00 78.50 95 PRO A C 1
ATOM 721 O O . PRO A 1 95 ? -16.560 5.693 4.924 1.00 78.50 95 PRO A O 1
ATOM 724 N N . GLY A 1 96 ? -17.536 4.913 6.806 1.00 79.62 96 GLY A N 1
ATOM 725 C CA . GLY A 1 96 ? -16.504 5.338 7.743 1.00 79.62 96 GLY A CA 1
ATOM 726 C C . GLY A 1 96 ? -16.622 6.820 8.093 1.00 79.62 96 GLY A C 1
ATOM 727 O O . GLY A 1 96 ? -16.459 7.684 7.235 1.00 79.62 96 GLY A O 1
ATOM 728 N N . ILE A 1 97 ? -16.933 7.126 9.352 1.00 87.19 97 ILE A N 1
ATOM 729 C CA . ILE A 1 97 ? -17.119 8.512 9.822 1.00 87.19 97 ILE A CA 1
ATOM 730 C C . ILE A 1 97 ? -15.777 9.216 10.059 1.00 87.19 97 ILE A C 1
ATOM 732 O O . ILE A 1 97 ? -15.664 10.417 9.824 1.00 87.19 97 ILE A O 1
ATOM 736 N N . TYR A 1 98 ? -14.766 8.477 10.512 1.00 88.38 98 TYR A N 1
ATOM 737 C CA . TYR A 1 98 ? -13.483 9.035 10.935 1.00 88.38 98 TYR A CA 1
ATOM 738 C C . TYR A 1 98 ? -12.383 8.685 9.947 1.00 88.38 98 TYR A C 1
ATOM 740 O O . TYR A 1 98 ? -12.292 7.550 9.486 1.00 88.38 98 TYR A O 1
ATOM 748 N N . THR A 1 99 ? -11.514 9.641 9.640 1.00 86.44 99 THR A N 1
ATOM 749 C CA . THR A 1 99 ? -10.449 9.447 8.645 1.00 86.44 99 THR A CA 1
ATOM 750 C C . THR A 1 99 ? -9.247 8.696 9.209 1.00 86.44 99 THR A C 1
ATOM 752 O O . THR A 1 99 ? -8.519 8.039 8.465 1.00 86.44 99 THR A O 1
ATOM 755 N N . THR A 1 100 ? -9.044 8.755 10.526 1.00 84.62 100 THR A N 1
ATOM 756 C CA . THR A 1 100 ? -7.949 8.073 11.223 1.00 84.62 100 THR A CA 1
ATOM 757 C C . THR A 1 100 ? -8.456 7.320 12.450 1.00 84.62 100 THR A C 1
ATOM 759 O O . THR A 1 100 ? -9.531 7.607 12.979 1.00 84.62 100 THR A O 1
ATOM 762 N N . LEU A 1 101 ? -7.665 6.345 12.911 1.00 83.69 101 LEU A N 1
ATOM 763 C CA . LEU A 1 101 ? -7.949 5.629 14.155 1.00 83.69 101 LEU A CA 1
ATOM 764 C C . LEU A 1 101 ? -7.959 6.591 15.349 1.00 83.69 101 LEU A C 1
ATOM 766 O O . LEU A 1 101 ? -8.866 6.520 16.164 1.00 83.69 101 LEU A O 1
ATOM 770 N N . GLU A 1 102 ? -6.999 7.516 15.410 1.00 84.19 102 GLU A N 1
ATOM 771 C CA . GLU A 1 102 ? -6.890 8.502 16.491 1.00 84.19 102 GLU A CA 1
ATOM 772 C C . GLU A 1 102 ? -8.131 9.405 16.562 1.00 84.19 102 GLU A C 1
ATOM 774 O O . GLU A 1 102 ? -8.701 9.595 17.633 1.00 84.19 102 GLU A O 1
ATOM 779 N N . GLU A 1 103 ? -8.605 9.907 15.417 1.00 86.00 103 GLU A N 1
ATOM 780 C CA . GLU A 1 103 ? -9.833 10.707 15.346 1.00 86.00 103 GLU A CA 1
ATOM 781 C C . GLU A 1 103 ? -11.048 9.907 15.839 1.00 86.00 103 GLU A C 1
ATOM 783 O O . GLU A 1 103 ? -11.866 10.417 16.610 1.00 86.00 103 GLU A O 1
ATOM 788 N N . CYS A 1 104 ? -11.131 8.631 15.447 1.00 88.25 104 CYS A N 1
ATOM 789 C CA . CYS A 1 104 ? -12.156 7.732 15.951 1.00 88.25 104 CYS A CA 1
ATOM 790 C C . CYS A 1 104 ? -12.040 7.537 17.467 1.00 88.25 104 CYS A C 1
ATOM 792 O O . CYS A 1 104 ? -13.043 7.653 18.159 1.00 88.25 104 CYS A O 1
ATOM 794 N N . GLU A 1 105 ? -10.853 7.265 18.008 1.00 85.44 105 GLU A N 1
ATOM 795 C CA . GLU A 1 105 ? -10.649 6.983 19.436 1.00 85.44 105 GLU A CA 1
ATOM 796 C C . GLU A 1 105 ? -10.964 8.201 20.313 1.00 85.44 105 GLU A C 1
ATOM 798 O O . GLU A 1 105 ? -11.510 8.067 21.409 1.00 85.44 105 GLU A O 1
ATOM 803 N N . VAL A 1 106 ? -10.689 9.408 19.814 1.00 84.94 106 VAL A N 1
ATOM 804 C CA . VAL A 1 106 ? -11.071 10.654 20.487 1.00 84.94 106 VAL A CA 1
ATOM 805 C C . VAL A 1 106 ? -12.592 10.824 20.509 1.00 84.94 106 VAL A C 1
ATOM 807 O O . VAL A 1 106 ? -13.155 11.182 21.544 1.00 84.94 106 VAL A O 1
ATOM 810 N N . ALA A 1 107 ? -13.273 10.565 19.390 1.00 85.44 107 ALA A N 1
ATOM 811 C CA . ALA A 1 107 ? -14.702 10.843 19.240 1.00 85.44 107 ALA A CA 1
ATOM 812 C C . ALA A 1 107 ? -15.621 9.730 19.773 1.00 85.44 107 ALA A C 1
ATOM 814 O O . ALA A 1 107 ? -16.643 10.006 20.399 1.00 85.44 107 ALA A O 1
ATOM 815 N N . CYS A 1 108 ? -15.248 8.471 19.553 1.00 82.12 108 CYS A N 1
ATOM 816 C CA . CYS A 1 108 ? -15.908 7.282 20.092 1.00 82.12 108 CYS A CA 1
ATOM 817 C C . CYS A 1 108 ? -15.707 7.155 21.613 1.00 82.12 108 CYS A C 1
ATOM 819 O O . CYS A 1 108 ? -16.400 6.389 22.290 1.00 82.12 108 CYS A O 1
ATOM 821 N N . GLY A 1 109 ? -14.755 7.932 22.141 1.00 69.94 109 GLY A N 1
ATOM 822 C CA . GLY A 1 109 ? -14.146 7.740 23.441 1.00 69.94 109 GLY A CA 1
ATOM 823 C C . GLY A 1 109 ? -13.193 6.547 23.418 1.00 69.94 109 GLY A C 1
ATOM 824 O O . GLY A 1 109 ? -13.194 5.730 22.496 1.00 69.94 109 GLY A O 1
ATOM 825 N N . ILE A 1 110 ? -12.431 6.387 24.502 1.00 61.66 110 ILE A N 1
ATOM 826 C CA . ILE A 1 110 ? -11.819 5.099 24.843 1.00 61.66 110 ILE A CA 1
ATOM 827 C C . ILE A 1 110 ? -12.982 4.180 25.223 1.00 61.66 110 ILE A C 1
ATOM 829 O O . ILE A 1 110 ? -13.224 3.923 26.406 1.00 61.66 110 ILE A O 1
ATOM 833 N N . GLY A 1 111 ? -13.821 3.782 24.266 1.00 50.69 111 GLY A N 1
ATOM 834 C CA . GLY A 1 111 ? -14.909 2.891 24.589 1.00 50.69 111 GLY A CA 1
ATOM 835 C C . GLY A 1 111 ? -14.289 1.634 25.156 1.00 50.69 111 GLY A C 1
ATOM 836 O O . GLY A 1 111 ? -13.207 1.197 24.755 1.00 50.69 111 GLY A O 1
ATOM 837 N N . CYS A 1 112 ? -14.931 1.167 26.218 1.00 50.56 112 CYS A N 1
ATOM 838 C CA . CYS A 1 112 ? -14.472 0.089 27.062 1.00 50.56 112 CYS A CA 1
ATOM 839 C C . CYS A 1 112 ? -13.912 -1.039 26.195 1.00 50.56 112 CYS A C 1
ATOM 841 O O . CYS A 1 112 ? -14.681 -1.822 25.645 1.00 50.56 112 CYS A O 1
ATOM 843 N N . SER A 1 113 ? -12.585 -1.115 26.068 1.00 51.12 113 SER A N 1
ATOM 844 C CA . SER A 1 113 ? -11.871 -2.069 25.215 1.00 51.12 113 SER A CA 1
ATOM 845 C C . SER A 1 113 ? -11.936 -3.463 25.854 1.00 51.12 113 SER A C 1
ATOM 847 O O . SER A 1 113 ? -10.932 -4.027 26.276 1.00 51.12 113 SER A O 1
ATOM 849 N N . GLY A 1 114 ? -13.150 -3.971 26.074 1.00 50.44 114 GLY A N 1
ATOM 850 C CA . GLY A 1 114 ? -13.442 -5.142 26.895 1.00 50.44 114 GLY A CA 1
ATOM 851 C C . GLY A 1 114 ? -13.653 -4.879 28.393 1.00 50.44 114 GLY A C 1
ATOM 852 O O . GLY A 1 114 ? -13.964 -5.822 29.111 1.00 50.44 114 GLY A O 1
ATOM 853 N N . LYS A 1 115 ? -13.555 -3.639 28.899 1.00 51.59 115 LYS A N 1
ATOM 854 C CA . LYS A 1 115 ? -13.959 -3.304 30.285 1.00 51.59 115 LYS A CA 1
ATOM 855 C C . LYS A 1 115 ? -15.378 -2.750 30.351 1.00 51.59 115 LYS A C 1
ATOM 857 O O . LYS A 1 115 ? -15.608 -1.688 30.918 1.00 51.59 115 LYS A O 1
ATOM 862 N N . CYS A 1 116 ? -16.344 -3.441 29.749 1.00 60.31 116 CYS A N 1
ATOM 863 C CA . CYS A 1 116 ? -17.726 -3.200 30.149 1.00 60.31 116 CYS A CA 1
ATOM 864 C C . CYS A 1 116 ? -17.785 -3.371 31.671 1.00 60.31 116 CYS A C 1
ATOM 866 O O . CYS A 1 116 ? -17.230 -4.333 32.206 1.00 60.31 116 CYS A O 1
ATOM 868 N N . ILE A 1 117 ? -18.403 -2.416 32.359 1.00 66.81 117 ILE A N 1
ATOM 869 C CA . ILE A 1 117 ? -18.705 -2.542 33.782 1.00 66.81 117 ILE A CA 1
ATOM 870 C C . ILE A 1 117 ? -19.445 -3.876 33.933 1.00 66.81 117 ILE A C 1
ATOM 872 O O . ILE A 1 117 ? -20.439 -4.101 33.237 1.00 66.81 117 ILE A O 1
ATOM 876 N N . SER A 1 118 ? -18.922 -4.803 34.740 1.00 69.19 118 SER A N 1
ATOM 877 C CA . SER A 1 118 ? -19.562 -6.112 34.877 1.00 69.19 118 SER A CA 1
ATOM 878 C C . SER A 1 118 ? -20.985 -5.927 35.418 1.00 69.19 118 SER A C 1
ATOM 880 O O . SER A 1 118 ? -21.255 -4.954 36.122 1.00 69.19 118 SER A O 1
ATOM 882 N N . ASN A 1 119 ? -21.913 -6.849 35.137 1.00 71.81 119 ASN A N 1
ATOM 883 C CA . ASN A 1 119 ? -23.269 -6.763 35.707 1.00 71.81 119 ASN A CA 1
ATOM 884 C C . ASN A 1 119 ? -23.237 -6.623 37.243 1.00 71.81 119 ASN A C 1
ATOM 886 O O . ASN A 1 119 ? -24.096 -5.956 37.815 1.00 71.81 119 ASN A O 1
ATOM 890 N N . SER A 1 120 ? -22.226 -7.202 37.901 1.00 76.75 120 SER A N 1
ATOM 891 C CA . SER A 1 120 ? -21.957 -7.015 39.329 1.00 76.75 120 SER A CA 1
ATOM 892 C C . SER A 1 120 ? -21.563 -5.584 39.686 1.00 76.75 120 SER A C 1
ATOM 894 O O . SER A 1 120 ? -22.156 -5.011 40.596 1.00 76.75 120 SER A O 1
ATOM 896 N N . ASP A 1 121 ? -20.622 -4.983 38.961 1.00 79.88 121 ASP A N 1
ATOM 897 C CA . ASP A 1 121 ? -20.204 -3.598 39.198 1.00 79.88 121 ASP A CA 1
ATOM 898 C C . ASP A 1 121 ? -21.360 -2.624 38.900 1.00 79.88 121 ASP A C 1
ATOM 900 O O . ASP A 1 121 ? -21.577 -1.654 39.625 1.00 79.88 121 ASP A O 1
ATOM 904 N N . TRP A 1 122 ? -22.178 -2.923 37.885 1.00 83.25 122 TRP A N 1
ATOM 905 C CA . TRP A 1 122 ? -23.373 -2.149 37.557 1.00 83.25 122 TRP A CA 1
ATOM 906 C C . TRP A 1 122 ? -24.436 -2.235 38.657 1.00 83.25 122 TRP A C 1
ATOM 908 O O . TRP A 1 122 ? -24.991 -1.214 39.074 1.00 83.25 122 TRP A O 1
ATOM 918 N N . ALA A 1 123 ? -24.687 -3.436 39.183 1.00 83.69 123 ALA A N 1
ATOM 919 C CA . ALA A 1 123 ? -25.581 -3.631 40.319 1.00 83.69 123 ALA A CA 1
ATOM 920 C C . ALA A 1 123 ? -25.079 -2.887 41.569 1.00 83.69 123 ALA A C 1
ATOM 922 O O . ALA A 1 123 ? -25.877 -2.309 42.309 1.00 83.69 123 ALA A O 1
ATOM 923 N N . GLN A 1 124 ? -23.761 -2.838 41.779 1.00 89.38 124 GLN A N 1
ATOM 924 C CA . GLN A 1 124 ? -23.150 -2.102 42.884 1.00 89.38 124 GLN A CA 1
ATOM 925 C C . GLN A 1 124 ? -23.348 -0.584 42.737 1.00 89.38 124 GLN A C 1
ATOM 927 O O . GLN A 1 124 ? -23.737 0.080 43.701 1.00 89.38 124 GLN A O 1
ATOM 932 N N . ILE A 1 125 ? -23.183 -0.043 41.524 1.00 86.62 125 ILE A N 1
ATOM 933 C CA . ILE A 1 125 ? -23.467 1.366 41.200 1.00 86.62 125 ILE A CA 1
ATOM 934 C C . ILE A 1 125 ? -24.950 1.696 41.426 1.00 86.62 125 ILE A C 1
ATOM 936 O O . ILE A 1 125 ? -25.265 2.718 42.042 1.00 86.62 125 ILE A O 1
ATOM 940 N N . GLN A 1 126 ? -25.874 0.830 40.994 1.00 86.62 126 GLN A N 1
ATOM 941 C CA . GLN A 1 126 ? -27.306 1.016 41.263 1.00 86.62 126 GLN A CA 1
ATOM 942 C C . GLN A 1 126 ? -27.623 0.993 42.763 1.00 86.62 126 GLN A C 1
ATOM 944 O O . GLN A 1 126 ? -28.389 1.832 43.244 1.00 86.62 126 GLN A O 1
ATOM 949 N N . GLY A 1 127 ? -27.014 0.072 43.514 1.00 88.06 127 GLY A N 1
ATOM 950 C CA . GLY A 1 127 ? -27.157 -0.004 44.966 1.00 88.06 127 GLY A CA 1
ATOM 951 C C . GLY A 1 127 ? -26.710 1.285 45.657 1.00 88.06 127 GLY A C 1
ATOM 952 O O . GLY A 1 127 ? -27.465 1.851 46.449 1.00 88.06 127 GLY A O 1
ATOM 953 N N . LEU A 1 128 ? -25.527 1.799 45.300 1.00 89.56 128 LEU A N 1
ATOM 954 C CA . LEU A 1 128 ? -25.017 3.074 45.812 1.00 89.56 128 LEU A CA 1
ATOM 955 C C . LEU A 1 128 ? -25.916 4.258 45.430 1.00 89.56 128 LEU A C 1
ATOM 957 O O . LEU A 1 128 ? -26.201 5.106 46.273 1.00 89.56 128 LEU A O 1
ATOM 961 N N . SER A 1 129 ? -26.411 4.306 44.191 1.00 88.56 129 SER A N 1
ATOM 962 C CA . SER A 1 129 ? -27.319 5.368 43.737 1.00 88.56 129 SER A CA 1
ATOM 963 C C . SER A 1 129 ? -28.611 5.407 44.560 1.00 88.56 129 SER A C 1
ATOM 965 O O . SER A 1 129 ? -29.049 6.478 44.981 1.00 88.56 129 SER A O 1
ATOM 967 N N . ASN A 1 130 ? -29.192 4.245 44.867 1.00 84.69 130 ASN A N 1
ATOM 968 C CA . ASN A 1 130 ? -30.397 4.152 45.694 1.00 84.69 130 ASN A CA 1
ATOM 969 C C . ASN A 1 130 ? -30.139 4.564 47.151 1.00 84.69 130 ASN A C 1
ATOM 971 O O . ASN A 1 130 ? -30.982 5.216 47.766 1.00 84.69 130 ASN A O 1
ATOM 975 N N . GLN A 1 131 ? -28.965 4.242 47.699 1.00 85.06 131 GLN A N 1
ATOM 976 C CA . GLN A 1 131 ? -28.576 4.695 49.037 1.00 85.06 131 GLN A CA 1
ATOM 977 C C . GLN A 1 131 ? -28.386 6.216 49.104 1.00 85.06 131 GLN A C 1
ATOM 979 O O . GLN A 1 131 ? -28.786 6.837 50.087 1.00 85.06 131 GLN A O 1
ATOM 984 N N . LEU A 1 132 ? -27.818 6.822 48.058 1.00 83.56 132 LEU A N 1
ATOM 985 C CA . LEU A 1 132 ? -27.642 8.272 47.967 1.00 83.56 132 LEU A CA 1
ATOM 986 C C . LEU A 1 132 ? -28.978 9.005 47.796 1.00 83.56 132 LEU A C 1
ATOM 988 O O . LEU A 1 132 ? -29.208 10.001 48.478 1.00 83.56 132 LEU A O 1
ATOM 992 N N . LYS A 1 133 ? -29.898 8.479 46.974 1.00 78.25 133 LYS A N 1
ATOM 993 C CA . LYS A 1 133 ? -31.259 9.031 46.828 1.00 78.25 133 LYS A CA 1
ATOM 994 C C . LYS A 1 133 ? -32.005 9.114 48.159 1.00 78.25 133 LYS A C 1
ATOM 996 O O . LYS A 1 133 ? -32.684 10.099 48.410 1.00 78.25 133 LYS A O 1
ATOM 1001 N N . ASN A 1 134 ? -31.823 8.122 49.028 1.00 70.44 134 ASN A N 1
ATOM 1002 C CA . ASN A 1 134 ? -32.456 8.085 50.348 1.00 70.44 134 ASN A CA 1
ATOM 1003 C C . ASN A 1 134 ? -31.719 8.912 51.417 1.00 70.44 134 ASN A C 1
ATOM 1005 O O . ASN A 1 134 ? -32.180 8.984 52.554 1.00 70.44 134 ASN A O 1
ATOM 1009 N N . ARG A 1 135 ? -30.567 9.507 51.081 1.00 73.50 135 ARG A N 1
ATOM 1010 C CA . ARG A 1 135 ? -29.762 10.350 51.980 1.00 73.50 135 ARG A CA 1
ATOM 1011 C C . ARG A 1 135 ? -29.702 11.820 51.573 1.00 73.50 135 ARG A C 1
ATOM 1013 O O . ARG A 1 135 ? -29.243 12.630 52.373 1.00 73.50 135 ARG A O 1
ATOM 1020 N N . SER A 1 136 ? -30.185 12.177 50.384 1.00 59.00 136 SER A N 1
ATOM 1021 C CA .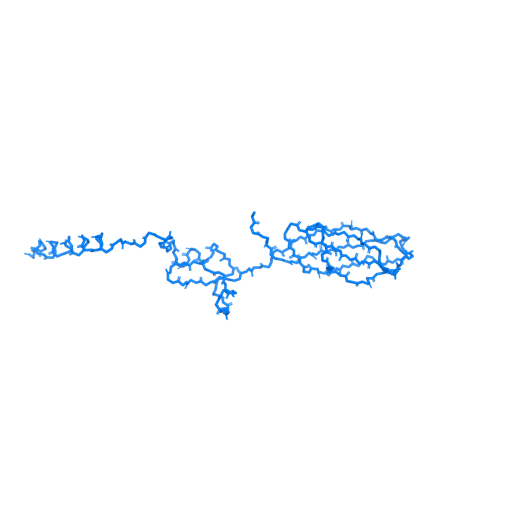 SER A 1 136 ? -30.449 13.572 50.022 1.00 59.00 136 SER A CA 1
ATOM 1022 C C . SER A 1 136 ? -31.722 14.041 50.728 1.00 59.00 136 SER A C 1
ATOM 1024 O O . SER A 1 136 ? -32.811 14.033 50.162 1.00 59.00 136 SER A O 1
ATOM 1026 N N . CYS A 1 137 ? -31.586 14.405 52.000 1.00 65.94 137 CYS A N 1
ATOM 1027 C CA . CYS A 1 137 ? -32.603 15.173 52.705 1.00 65.94 137 CYS A CA 1
ATOM 1028 C C . CYS A 1 137 ? -32.540 16.633 52.224 1.00 65.94 137 CYS A C 1
ATOM 1030 O O . CYS A 1 137 ? -31.449 17.205 52.181 1.00 65.94 137 CYS A O 1
ATOM 1032 N N . ASN A 1 138 ? -33.697 17.194 51.856 1.00 57.06 138 ASN A N 1
ATOM 1033 C CA . ASN A 1 138 ? -33.924 18.646 51.809 1.00 57.06 138 ASN A CA 1
ATOM 1034 C C . ASN A 1 138 ? -33.907 19.236 53.221 1.00 57.06 138 ASN A C 1
ATOM 1036 O O . ASN A 1 138 ? -34.350 18.519 54.150 1.00 57.06 138 ASN A O 1
#

pLDDT: mean 84.44, std 10.41, range [50.44, 95.88]

Sequence (138 aa):
MPRQSGTWAITVVYSPAVFSPDSTNLVGYSDDNPYFALNNNQWSILSAADGRVMYPNWVGANVTPSFSLKNFTPVATPHDCINGACIMASVYSTPGIYTTLEECEVACGIGCSGKCISNSDWAQIQGLSNQLKNRSCN

Foldseek 3Di:
DPWFKWKKWWWKAKPVRPDDIDTDIFTDTPPFDWDWDADPQFIFIATPVPRDTRGPRDDGNVIDMDTPDIDTDGQQQAWDQDQLDTDGCVVVVHPHPGSHPVRCCVVSPNRCPVPDCPPVNVVVVVVVVVVVVVVPDD